Protein AF-A0A2V3JFD6-F1 (afdb_monomer_lite)

Foldseek 3Di:
DPLVVQLVLLVVLLVVVVVVDQLVRSCVVSVHDSVSSVVSNPDDPVVSND

pLDDT: mean 90.42, std 11.21, range [56.84, 98.38]

Radius of gyration: 9.84 Å; chains: 1; bounding box: 24×22×19 Å

Sequence (50 aa):
MKKELLILERKKAKELHENGWSNRKIARHLLVSKDSVGKWVRMDERDVLV

Structure (mmCIF, N/CA/C/O backbone):
data_AF-A0A2V3JFD6-F1
#
_entry.id   AF-A0A2V3JFD6-F1
#
loop_
_atom_site.group_PDB
_atom_site.id
_atom_site.type_symbol
_atom_site.label_atom_id
_atom_site.label_alt_id
_atom_site.label_comp_id
_atom_site.label_asym_id
_atom_site.label_entity_id
_atom_site.label_seq_id
_atom_site.pdbx_PDB_ins_code
_atom_site.Cartn_x
_atom_site.Cartn_y
_atom_site.Cartn_z
_atom_site.occupancy
_atom_site.B_iso_or_equiv
_atom_site.auth_seq_id
_atom_site.auth_comp_id
_atom_site.auth_asym_id
_atom_site.auth_atom_id
_atom_site.pdbx_PDB_model_num
ATOM 1 N N . MET A 1 1 ? 12.591 1.814 -10.777 1.00 62.41 1 MET A N 1
ATOM 2 C CA . MET A 1 1 ? 12.594 2.127 -9.331 1.00 62.41 1 MET A CA 1
ATOM 3 C C . MET A 1 1 ? 13.804 1.457 -8.705 1.00 62.41 1 MET A C 1
ATOM 5 O O . MET A 1 1 ? 14.058 0.309 -9.052 1.00 62.41 1 MET A O 1
ATOM 9 N N . LYS A 1 2 ? 14.560 2.129 -7.828 1.00 84.00 2 LYS A N 1
ATOM 10 C CA . LYS A 1 2 ? 15.581 1.423 -7.036 1.00 84.00 2 LYS A CA 1
ATOM 11 C C . LYS A 1 2 ? 14.865 0.390 -6.156 1.00 84.00 2 LYS A C 1
ATOM 13 O O . LYS A 1 2 ? 13.826 0.718 -5.586 1.00 84.00 2 LYS A O 1
ATOM 18 N N . LYS A 1 3 ? 15.381 -0.842 -6.079 1.00 84.81 3 LYS A N 1
ATOM 19 C CA . LYS A 1 3 ? 14.734 -1.972 -5.380 1.00 84.81 3 LYS A CA 1
ATOM 20 C C . LYS A 1 3 ? 14.350 -1.624 -3.935 1.00 84.81 3 LYS A C 1
ATOM 22 O O . LYS A 1 3 ? 13.260 -1.956 -3.488 1.00 84.81 3 LYS A O 1
ATOM 27 N N . GLU A 1 4 ? 15.206 -0.873 -3.251 1.00 87.81 4 GLU A N 1
ATOM 28 C CA . GLU A 1 4 ? 14.987 -0.395 -1.881 1.00 87.81 4 GLU A CA 1
ATOM 29 C C . GLU A 1 4 ? 13.756 0.510 -1.743 1.00 87.81 4 GLU A C 1
ATOM 31 O O . GLU A 1 4 ? 12.986 0.361 -0.797 1.00 87.81 4 GLU A O 1
ATOM 36 N N . LEU A 1 5 ? 13.531 1.406 -2.711 1.00 89.50 5 LEU A N 1
ATOM 37 C CA . LEU A 1 5 ? 12.387 2.319 -2.698 1.00 89.50 5 LEU A CA 1
ATOM 38 C C . LEU A 1 5 ? 11.072 1.543 -2.840 1.00 89.50 5 LEU A C 1
ATOM 40 O O . LEU A 1 5 ? 10.121 1.802 -2.111 1.00 89.50 5 LEU A O 1
ATOM 44 N N . LEU A 1 6 ? 11.057 0.522 -3.702 1.00 90.56 6 LEU A N 1
ATOM 45 C CA . LEU A 1 6 ? 9.896 -0.350 -3.876 1.00 90.56 6 LEU A CA 1
ATOM 46 C C . LEU A 1 6 ? 9.582 -1.148 -2.600 1.00 90.56 6 LEU A C 1
ATOM 48 O O . LEU A 1 6 ? 8.419 -1.301 -2.236 1.00 90.56 6 LEU A O 1
ATOM 52 N N . ILE A 1 7 ? 10.607 -1.647 -1.902 1.00 91.19 7 ILE A N 1
ATOM 53 C CA . ILE A 1 7 ? 10.436 -2.341 -0.616 1.00 91.19 7 ILE A CA 1
ATOM 54 C C . ILE A 1 7 ? 9.836 -1.389 0.428 1.00 91.19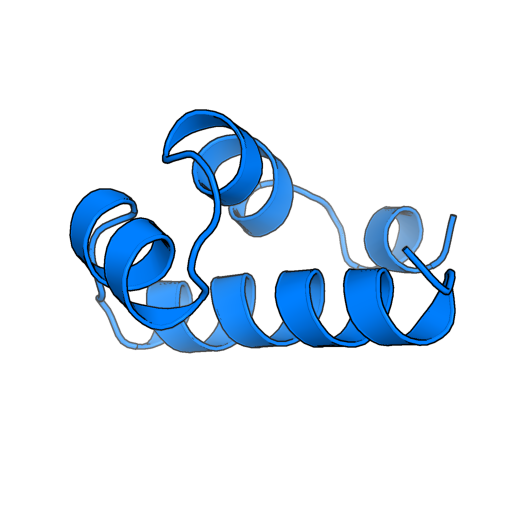 7 ILE A C 1
ATOM 56 O O . ILE A 1 7 ? 8.925 -1.779 1.160 1.00 91.19 7 ILE A O 1
ATOM 60 N N . LEU A 1 8 ? 10.312 -0.140 0.483 1.00 92.44 8 LEU A N 1
ATOM 61 C CA . LEU A 1 8 ? 9.786 0.881 1.390 1.00 92.44 8 LEU A CA 1
ATOM 62 C C . LEU A 1 8 ? 8.306 1.182 1.102 1.00 92.44 8 LEU A C 1
ATOM 64 O O . LEU A 1 8 ? 7.491 1.192 2.023 1.00 92.44 8 LEU A O 1
ATOM 68 N N . GLU A 1 9 ? 7.944 1.360 -0.171 1.00 93.44 9 GLU A N 1
ATOM 69 C CA . GLU A 1 9 ? 6.560 1.599 -0.598 1.00 93.44 9 GLU A CA 1
ATOM 70 C C . GLU A 1 9 ? 5.637 0.422 -0.265 1.00 93.44 9 GLU A C 1
ATOM 72 O O . GLU A 1 9 ? 4.536 0.633 0.244 1.00 93.44 9 GLU A O 1
ATOM 77 N N . ARG A 1 10 ? 6.091 -0.821 -0.485 1.00 94.31 10 ARG A N 1
ATOM 78 C CA . ARG A 1 10 ? 5.346 -2.039 -0.118 1.00 94.31 10 ARG A CA 1
ATOM 79 C C . ARG A 1 10 ? 5.060 -2.087 1.384 1.00 94.31 10 ARG A C 1
ATOM 81 O O . ARG A 1 10 ? 3.912 -2.292 1.778 1.00 94.31 10 ARG A O 1
ATOM 88 N N . LYS A 1 11 ? 6.083 -1.853 2.218 1.00 94.06 11 LYS A N 1
ATOM 89 C CA . LYS A 1 11 ? 5.939 -1.809 3.684 1.00 94.06 11 LYS A CA 1
ATOM 90 C C . LYS A 1 11 ? 4.972 -0.706 4.112 1.00 94.06 11 LYS A C 1
ATOM 92 O O . LYS A 1 11 ? 4.060 -0.964 4.894 1.00 94.06 11 LYS A O 1
ATOM 97 N N . LYS A 1 12 ? 5.110 0.496 3.541 1.00 95.75 12 LYS A N 1
ATOM 98 C CA . LYS A 1 12 ? 4.237 1.635 3.855 1.00 95.75 12 LYS A CA 1
ATOM 99 C C . LYS A 1 12 ? 2.788 1.387 3.442 1.00 95.75 12 LYS A C 1
ATOM 101 O O . LYS A 1 12 ? 1.873 1.746 4.178 1.00 95.75 12 LYS A O 1
ATOM 106 N N . ALA A 1 13 ? 2.559 0.754 2.292 1.00 96.81 13 ALA A N 1
ATOM 107 C CA . ALA A 1 13 ? 1.220 0.380 1.854 1.00 96.81 13 ALA A CA 1
ATOM 108 C C . ALA A 1 13 ? 0.540 -0.575 2.847 1.00 96.81 13 ALA A C 1
ATOM 110 O O . ALA A 1 13 ? -0.635 -0.382 3.153 1.00 96.81 13 ALA A O 1
ATOM 111 N N . LYS A 1 14 ? 1.276 -1.562 3.375 1.00 95.69 14 LYS A N 1
ATOM 112 C CA . LYS A 1 14 ? 0.766 -2.516 4.368 1.00 95.69 14 LYS A CA 1
ATOM 113 C C . LYS A 1 14 ? 0.411 -1.829 5.692 1.00 95.69 14 LYS A C 1
ATOM 115 O O . LYS A 1 14 ? -0.727 -1.939 6.132 1.00 95.69 14 LYS A O 1
ATOM 12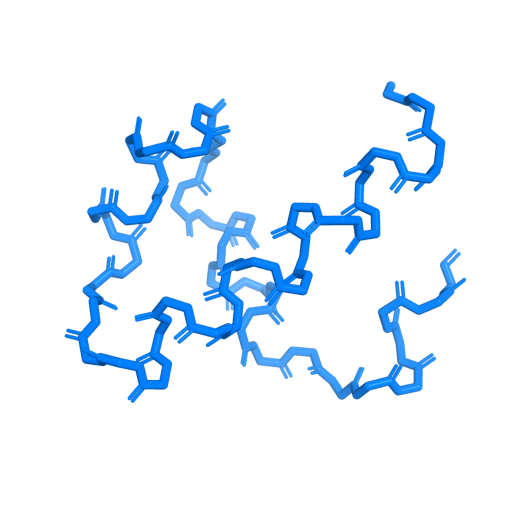0 N N . GLU A 1 15 ? 1.315 -1.004 6.224 1.00 96.19 15 GLU A N 1
ATOM 121 C CA . GLU A 1 15 ? 1.087 -0.200 7.440 1.00 96.19 15 GLU A CA 1
ATOM 122 C C . GLU A 1 15 ? -0.157 0.702 7.311 1.00 96.19 15 GLU A C 1
ATOM 124 O O . GLU A 1 15 ? -0.998 0.773 8.204 1.00 96.19 15 GLU A O 1
ATOM 129 N N . LEU A 1 16 ? -0.318 1.400 6.181 1.00 97.62 16 LEU A N 1
ATOM 130 C CA . LEU A 1 16 ? -1.485 2.261 5.958 1.00 97.62 16 LEU A CA 1
ATOM 131 C C . LEU A 1 16 ? -2.788 1.457 5.852 1.00 97.62 16 LEU A C 1
ATOM 133 O O . LEU A 1 16 ? -3.830 1.918 6.320 1.00 97.62 16 LEU A O 1
ATOM 137 N N . HIS A 1 17 ? -2.741 0.274 5.240 1.00 97.00 17 HIS A N 1
ATOM 138 C CA . HIS A 1 17 ? -3.897 -0.608 5.119 1.00 97.00 17 HIS A CA 1
ATOM 139 C C . HIS A 1 17 ? -4.327 -1.174 6.479 1.00 97.00 17 HIS A C 1
ATOM 141 O O . HIS A 1 17 ? -5.517 -1.178 6.784 1.00 97.00 17 HIS A O 1
ATOM 147 N N . GLU A 1 18 ? -3.373 -1.575 7.322 1.00 95.88 18 GLU A N 1
ATOM 148 C CA . GLU A 1 18 ? -3.617 -1.993 8.711 1.00 95.88 18 GLU A CA 1
ATOM 149 C C . GLU A 1 18 ? -4.211 -0.854 9.555 1.00 95.88 18 GLU A C 1
ATOM 151 O O . GLU A 1 18 ? -5.110 -1.082 10.360 1.00 95.88 18 GLU A O 1
ATOM 156 N N . ASN A 1 19 ? -3.826 0.396 9.273 1.00 97.06 19 ASN A N 1
ATOM 157 C CA . ASN A 1 19 ? -4.449 1.605 9.829 1.00 97.06 19 ASN A CA 1
ATOM 158 C C . ASN A 1 19 ? -5.833 1.942 9.222 1.00 97.06 19 ASN A C 1
ATOM 160 O O . ASN A 1 19 ? -6.344 3.053 9.395 1.00 97.06 19 ASN A O 1
ATOM 164 N N . GLY A 1 20 ? -6.441 1.027 8.463 1.00 97.75 20 GLY A N 1
ATOM 165 C CA . GLY A 1 20 ? -7.792 1.158 7.914 1.00 97.75 20 GLY A CA 1
ATOM 166 C C . GLY A 1 20 ? -7.902 2.017 6.651 1.00 97.75 20 GLY A C 1
ATOM 167 O O . GLY A 1 20 ? -9.008 2.375 6.237 1.00 97.75 20 GLY A O 1
ATOM 168 N N . TRP A 1 21 ? -6.790 2.389 6.007 1.00 98.31 21 TRP A N 1
ATOM 169 C CA . TRP A 1 21 ? -6.863 3.142 4.756 1.00 98.31 21 TRP A CA 1
ATOM 170 C C . TRP A 1 21 ? -7.289 2.241 3.595 1.00 98.31 21 TRP A C 1
ATO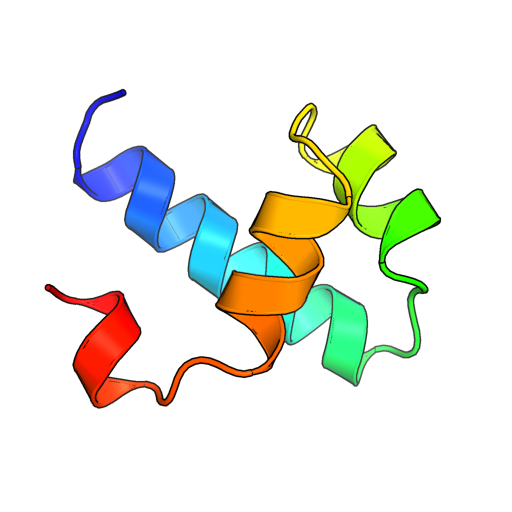M 172 O O . TRP A 1 21 ? -6.762 1.152 3.392 1.00 98.31 21 TRP A O 1
ATOM 182 N N . SER A 1 22 ? -8.188 2.743 2.745 1.00 97.75 22 SER A N 1
ATOM 183 C CA . SER A 1 22 ? -8.550 2.038 1.512 1.00 97.75 22 SER A CA 1
ATOM 184 C C . SER A 1 22 ? -7.406 2.049 0.492 1.00 97.75 22 SER A C 1
ATOM 186 O O . SER A 1 22 ? -6.686 3.043 0.355 1.00 97.75 22 SER A O 1
ATOM 188 N N . ASN A 1 23 ? -7.318 1.002 -0.337 1.00 97.88 23 ASN A N 1
ATOM 189 C CA . ASN A 1 23 ? -6.310 0.899 -1.406 1.00 97.88 23 ASN A CA 1
ATOM 190 C C . ASN A 1 23 ? -6.279 2.13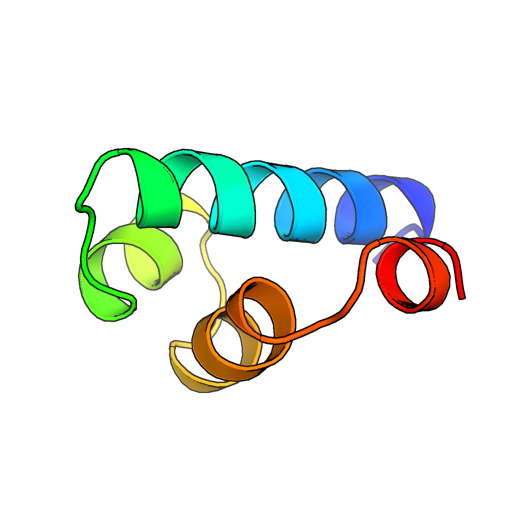0 -2.327 1.00 97.88 23 ASN A C 1
ATO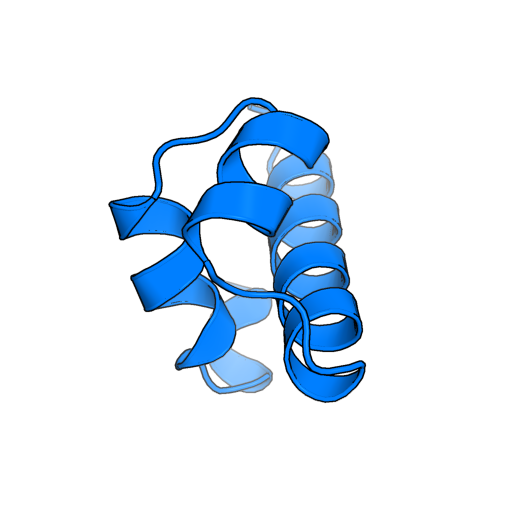M 192 O O . ASN A 1 23 ? -5.220 2.535 -2.794 1.00 97.88 23 ASN A O 1
ATOM 196 N N . ARG A 1 24 ? -7.433 2.770 -2.568 1.00 98.19 24 ARG A N 1
ATOM 197 C CA . ARG A 1 24 ? -7.524 3.994 -3.383 1.00 98.19 24 ARG A CA 1
ATOM 198 C C . ARG A 1 24 ? -6.897 5.209 -2.692 1.00 98.19 24 ARG A C 1
ATOM 200 O O . ARG A 1 24 ? -6.349 6.078 -3.368 1.00 98.19 24 ARG A O 1
ATOM 207 N N . LYS A 1 25 ? -7.008 5.311 -1.365 1.00 98.31 25 LYS A N 1
ATOM 208 C CA . LYS A 1 25 ? -6.372 6.381 -0.583 1.00 98.31 25 LYS A CA 1
ATOM 209 C C . LYS A 1 25 ? -4.854 6.188 -0.561 1.00 98.31 25 LYS A C 1
ATOM 211 O O . LYS A 1 25 ? -4.132 7.140 -0.832 1.00 98.31 25 LYS A O 1
ATOM 216 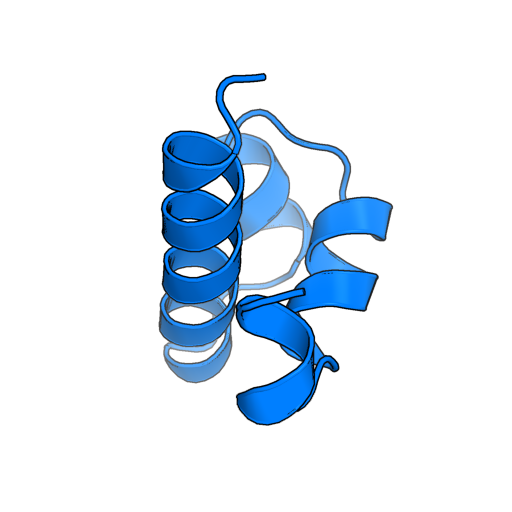N N . ILE A 1 26 ? -4.401 4.955 -0.347 1.00 98.38 26 ILE A N 1
ATOM 217 C CA . ILE A 1 26 ? -2.978 4.585 -0.345 1.00 98.38 26 ILE A CA 1
ATOM 218 C C . ILE A 1 26 ? -2.341 4.837 -1.716 1.00 98.38 26 ILE A C 1
ATOM 220 O O . ILE A 1 26 ? -1.305 5.483 -1.793 1.00 98.38 26 ILE A O 1
ATOM 224 N N . ALA A 1 27 ? -2.994 4.415 -2.802 1.00 98.12 27 ALA A N 1
ATOM 225 C CA . ALA A 1 27 ? -2.521 4.622 -4.172 1.00 98.12 27 ALA A CA 1
ATOM 226 C C . ALA A 1 27 ? -2.254 6.102 -4.488 1.00 98.12 27 ALA A C 1
ATOM 228 O O . ALA A 1 27 ? -1.209 6.448 -5.029 1.00 98.12 27 ALA A O 1
ATOM 229 N N . ARG A 1 28 ? -3.170 6.993 -4.081 1.00 98.00 28 ARG A N 1
ATOM 230 C CA . ARG A 1 28 ? -2.987 8.445 -4.230 1.00 98.00 28 ARG A CA 1
ATOM 231 C C . ARG A 1 28 ? -1.858 8.992 -3.358 1.00 98.00 28 ARG A C 1
ATOM 233 O O . ARG A 1 28 ? -1.175 9.909 -3.786 1.00 98.00 28 ARG A O 1
ATOM 240 N N . HIS A 1 29 ? -1.682 8.451 -2.155 1.00 97.50 29 HIS A N 1
ATOM 241 C CA . HIS A 1 29 ? -0.646 8.896 -1.224 1.00 97.50 29 HIS A CA 1
ATOM 242 C C . HIS A 1 29 ? 0.762 8.478 -1.667 1.00 97.50 29 HIS A C 1
ATOM 244 O O . HIS A 1 29 ? 1.687 9.274 -1.579 1.00 97.50 29 HIS A O 1
ATOM 250 N N . LEU A 1 30 ? 0.907 7.252 -2.173 1.00 96.00 30 LEU A N 1
ATOM 251 C CA . LEU A 1 30 ? 2.181 6.688 -2.624 1.00 96.00 30 LEU A CA 1
ATOM 252 C C . LEU A 1 30 ? 2.453 6.922 -4.119 1.00 96.00 30 LEU A C 1
ATOM 254 O O . LEU A 1 30 ? 3.487 6.498 -4.610 1.00 96.00 30 LEU A O 1
ATOM 258 N N . LEU A 1 31 ? 1.543 7.582 -4.847 1.00 95.69 31 LEU A N 1
ATOM 259 C CA . LEU A 1 31 ? 1.644 7.839 -6.293 1.00 95.69 31 LEU A CA 1
ATOM 260 C C . LEU A 1 31 ? 1.817 6.561 -7.139 1.00 95.69 31 LEU A C 1
ATOM 262 O O . LEU A 1 31 ? 2.521 6.543 -8.146 1.00 95.69 31 LEU A O 1
ATOM 266 N N . VAL A 1 32 ? 1.124 5.490 -6.750 1.00 94.62 32 VAL A N 1
ATOM 267 C CA . VAL A 1 32 ? 1.147 4.180 -7.423 1.00 94.62 32 VAL A CA 1
ATOM 268 C C . VAL A 1 32 ? -0.262 3.748 -7.818 1.00 94.62 32 VAL A C 1
ATOM 270 O O . VAL A 1 32 ? -1.259 4.325 -7.380 1.00 94.62 32 VAL A O 1
ATOM 273 N N . SER A 1 33 ? -0.385 2.707 -8.642 1.00 96.75 33 SER A N 1
ATOM 274 C CA . SER A 1 33 ? -1.700 2.188 -9.021 1.00 96.75 33 SER A CA 1
ATOM 275 C C . SER A 1 33 ? -2.399 1.490 -7.846 1.00 96.75 33 SER A C 1
ATOM 277 O O . SER A 1 33 ? -1.773 0.857 -6.991 1.00 96.75 33 SER A O 1
ATOM 279 N N . LYS A 1 34 ? -3.736 1.553 -7.833 1.00 97.06 34 LYS A N 1
ATOM 280 C CA . LYS A 1 34 ? -4.576 0.819 -6.869 1.00 97.06 34 LYS A CA 1
ATOM 281 C C . LYS A 1 34 ? -4.299 -0.688 -6.908 1.00 97.06 34 LYS A C 1
ATOM 283 O O . LYS A 1 34 ? -4.340 -1.335 -5.864 1.00 97.06 34 LYS A O 1
ATOM 288 N N . ASP A 1 35 ? -4.012 -1.230 -8.088 1.00 96.81 35 ASP A N 1
ATOM 289 C CA . ASP A 1 35 ? -3.757 -2.659 -8.269 1.00 96.81 35 ASP A CA 1
ATOM 290 C C . ASP A 1 35 ? -2.424 -3.080 -7.654 1.00 96.81 35 ASP A C 1
ATOM 292 O O . ASP A 1 35 ? -2.361 -4.123 -7.004 1.00 96.81 35 ASP A O 1
ATOM 296 N N . SER A 1 36 ? -1.380 -2.253 -7.786 1.00 95.38 36 SER A N 1
ATOM 297 C CA . SER A 1 36 ? -0.101 -2.474 -7.105 1.00 95.38 36 SER A CA 1
ATOM 298 C C . SER A 1 36 ? -0.288 -2.502 -5.593 1.00 95.38 36 SER A C 1
ATOM 300 O O . SER A 1 36 ? 0.119 -3.470 -4.957 1.00 95.38 36 SER A O 1
ATOM 302 N N . VAL A 1 37 ? -1.003 -1.520 -5.032 1.00 97.06 37 VAL A N 1
ATOM 303 C CA . VAL A 1 37 ? -1.342 -1.510 -3.598 1.00 97.06 37 VAL A CA 1
ATOM 304 C C . VAL A 1 37 ? -2.086 -2.782 -3.207 1.00 97.06 37 VAL A C 1
ATOM 306 O O . VAL A 1 37 ? -1.702 -3.448 -2.253 1.00 97.06 37 VAL A O 1
ATOM 309 N N . GLY A 1 38 ? -3.116 -3.158 -3.970 1.00 96.62 38 GLY A N 1
ATOM 310 C CA . GLY A 1 38 ? -3.906 -4.357 -3.704 1.00 96.62 38 GLY A CA 1
ATOM 311 C C . GLY A 1 38 ? -3.091 -5.651 -3.755 1.00 96.62 38 GLY A C 1
ATOM 312 O O . GLY A 1 38 ? -3.450 -6.613 -3.080 1.00 96.62 38 GLY A O 1
ATOM 313 N N . LYS A 1 39 ? -2.012 -5.711 -4.540 1.00 95.19 39 LYS A N 1
ATOM 314 C CA . LYS A 1 39 ? -1.057 -6.825 -4.495 1.00 95.19 39 LYS A CA 1
ATOM 315 C C . LYS A 1 39 ? -0.207 -6.746 -3.228 1.00 95.19 39 LYS A C 1
ATOM 317 O O . LYS A 1 39 ? -0.182 -7.710 -2.478 1.00 95.19 39 LYS A O 1
ATOM 322 N N . TRP A 1 40 ? 0.409 -5.599 -2.949 1.00 95.25 40 TRP A N 1
ATOM 323 C CA . TRP A 1 40 ? 1.353 -5.425 -1.838 1.00 95.25 40 TRP A CA 1
ATOM 324 C C . TRP A 1 40 ? 0.745 -5.669 -0.458 1.00 95.25 40 TRP A C 1
ATOM 326 O O . TRP A 1 40 ? 1.368 -6.332 0.360 1.00 95.25 40 TRP A O 1
ATOM 336 N N . VAL A 1 41 ? -0.481 -5.204 -0.204 1.00 94.81 41 VAL A N 1
ATOM 337 C CA . VAL A 1 41 ? -1.150 -5.410 1.097 1.00 94.81 41 VAL A CA 1
ATOM 338 C C . VAL A 1 41 ? -1.498 -6.879 1.365 1.00 94.81 41 VAL A C 1
ATOM 340 O O . VAL A 1 41 ? -1.710 -7.254 2.512 1.00 94.81 41 VAL A O 1
ATOM 343 N N . ARG A 1 42 ? -1.550 -7.711 0.314 1.00 92.44 42 ARG A N 1
ATOM 344 C CA . ARG A 1 42 ? -1.768 -9.165 0.394 1.00 92.44 42 ARG A CA 1
ATOM 345 C C . ARG A 1 42 ? -0.471 -9.973 0.328 1.00 92.44 42 ARG A C 1
ATOM 347 O O . ARG A 1 42 ? -0.536 -11.187 0.472 1.00 92.44 42 ARG A O 1
ATOM 354 N N . MET A 1 43 ? 0.675 -9.336 0.072 1.00 89.75 43 MET A N 1
ATOM 355 C CA . MET A 1 43 ? 1.963 -10.029 0.049 1.00 89.75 43 MET A CA 1
ATOM 356 C C . MET A 1 43 ? 2.385 -10.392 1.473 1.00 89.75 43 MET A C 1
ATOM 358 O O . MET A 1 43 ? 2.321 -9.568 2.398 1.00 89.75 43 MET A O 1
ATOM 362 N N . ASP A 1 44 ? 2.861 -11.623 1.631 1.00 81.12 44 ASP A N 1
ATOM 363 C CA . ASP A 1 44 ? 3.527 -12.039 2.854 1.00 81.12 44 ASP A CA 1
ATOM 364 C C . ASP A 1 44 ? 4.857 -11.301 3.008 1.00 81.12 44 ASP A C 1
ATOM 366 O O . ASP A 1 44 ? 5.504 -10.911 2.034 1.00 81.12 44 ASP A O 1
ATOM 370 N N . GLU A 1 45 ? 5.297 -11.101 4.250 1.00 70.56 45 GLU A N 1
ATOM 371 C CA . GLU A 1 45 ? 6.528 -10.348 4.538 1.00 70.56 45 GLU A CA 1
ATOM 372 C C . GLU A 1 45 ? 7.775 -10.957 3.883 1.00 70.56 45 GLU A C 1
ATOM 374 O O . GLU A 1 45 ? 8.716 -10.235 3.552 1.00 70.56 45 GLU A O 1
ATOM 379 N N . ARG A 1 46 ? 7.756 -12.272 3.633 1.00 70.50 46 ARG A N 1
ATOM 380 C CA . ARG A 1 46 ? 8.827 -12.995 2.934 1.00 70.50 46 ARG A CA 1
ATOM 381 C C . ARG A 1 46 ? 8.930 -12.590 1.463 1.00 70.50 46 ARG A C 1
ATOM 383 O O . ARG A 1 46 ? 10.035 -12.509 0.937 1.00 70.50 46 ARG A O 1
ATOM 390 N N . ASP A 1 47 ? 7.806 -12.247 0.838 1.00 67.75 47 ASP A N 1
ATOM 391 C CA . ASP A 1 47 ? 7.736 -11.854 -0.573 1.00 67.75 47 ASP A CA 1
ATOM 392 C C . ASP A 1 47 ? 8.025 -10.363 -0.776 1.00 67.75 47 ASP A C 1
ATOM 394 O O . ASP A 1 47 ? 8.335 -9.919 -1.881 1.00 67.75 47 ASP A O 1
ATOM 398 N N . VAL A 1 48 ? 7.946 -9.558 0.290 1.00 63.22 48 VAL A N 1
ATOM 399 C CA . VAL A 1 48 ? 8.245 -8.121 0.229 1.00 63.22 48 VAL A CA 1
ATOM 400 C C . VAL A 1 48 ? 9.720 -7.873 -0.113 1.00 63.22 48 VAL A C 1
ATOM 402 O O . VAL A 1 48 ? 10.012 -6.869 -0.766 1.00 63.22 48 VAL A O 1
ATOM 405 N N . LEU A 1 49 ? 10.622 -8.781 0.283 1.00 61.06 49 LEU A N 1
ATOM 406 C CA . LEU A 1 49 ? 12.082 -8.686 0.119 1.00 61.06 49 LEU A CA 1
ATOM 407 C C . LEU A 1 49 ? 12.609 -9.185 -1.241 1.00 61.06 49 LEU A C 1
ATOM 409 O O . LEU A 1 49 ? 13.755 -8.885 -1.597 1.00 61.06 49 LEU A O 1
ATOM 413 N N . VAL A 1 50 ? 11.787 -9.924 -1.992 1.00 56.84 50 VAL A N 1
ATOM 414 C CA . VAL A 1 50 ? 12.121 -10.454 -3.325 1.00 56.84 50 VAL A CA 1
ATOM 415 C C . VAL A 1 50 ? 11.967 -9.361 -4.381 1.00 56.84 50 VAL A C 1
ATOM 417 O O . VAL A 1 50 ? 12.987 -9.124 -5.077 1.00 56.84 50 VAL A O 1
#

Secondary structure (DSSP, 8-state):
--HHHHHHHHHHHHHHHHTT--HHHHHHHHTS-HHHHHHHTTS-HHHHT-